Protein AF-Q8A2I2-F1 (afdb_monomer_lite)

Secondary structure (DSSP, 8-state):
--------------------------SS--HHHHHHHHTT-HHHHHHTB-SSPSSPEEEE-TTSS-EEEE---GGGPPPP-TTTT--EEEE-TTS-EEEEEEEEE-SSEEEEEEEETTS-EEEEEEEEE-TTS-EEEEEEEEGGG-TTS-TTTHHHHHHHHHHHHHHHHHH--

Organism: Bacteroides thetaiotaomicron (strain ATCC 29148 / DSM 2079 / JCM 5827 / CCUG 10774 / NCTC 10582 / VPI-5482 / E50) (NCBI:txid226186)

InterPro domains:
  IPR054298 BACOVA_00961-like [PF22057] (29-169)

Foldseek 3Di:
DDDDDDDDDDPPDDPPPPPPVPPPPQPFDDVVVLVQLLQQAPVSVVVQADPQAPAFQWEDEPVRPDIDTDGRGPLQDQRHHPVNQDADWDQDPVGWIKGWDWPDDDSFKIWIWIDTPPDDTQKIWIWGQDPVRYIHTRHMDHVLRDHHDYPVCNVVSSVVSVVNVVVSNVRRD

Sequence (173 aa):
MSLLAGISFISCGNSSRAKVESEAAQTGEDFKSFLDKFTSSAAFQYTRVKFPLKTPVTLLADDGETEKTFPFTKEKWPLLDSETLKEERITQEEGGVYVSKFTLNEPAHKVFEAGYEESEIDLRVEFELLPDGKWYVVDCYTGWYGYDLPIAELKQTIQHVQEENAAFKELHP

Structure (mmCIF, N/CA/C/O backbone):
data_AF-Q8A2I2-F1
#
_entry.id   AF-Q8A2I2-F1
#
loop_
_atom_site.group_PDB
_atom_site.id
_atom_site.type_symbol
_atom_site.label_atom_id
_atom_site.label_alt_id
_atom_site.label_comp_id
_atom_site.label_asym_id
_atom_site.label_entity_id
_atom_site.label_seq_id
_atom_site.pdbx_PDB_ins_code
_atom_site.Cartn_x
_atom_site.Cartn_y
_atom_site.Cartn_z
_atom_site.occupancy
_atom_site.B_iso_or_equiv
_atom_site.auth_seq_id
_atom_site.auth_comp_id
_atom_site.auth_asym_id
_atom_site.auth_atom_id
_atom_site.pdbx_PDB_model_num
ATOM 1 N N . MET A 1 1 ? 82.662 -7.859 -11.060 1.00 42.44 1 MET A N 1
ATOM 2 C CA . MET A 1 1 ? 82.185 -6.464 -11.174 1.00 42.44 1 MET A CA 1
ATOM 3 C C . MET A 1 1 ? 81.021 -6.402 -12.158 1.00 42.44 1 MET A C 1
ATOM 5 O O . MET A 1 1 ? 81.255 -6.456 -13.357 1.00 42.44 1 MET A O 1
ATOM 9 N N . SER A 1 2 ? 79.790 -6.364 -11.648 1.00 44.53 2 SER A N 1
ATOM 10 C CA . SER A 1 2 ? 78.656 -5.561 -12.145 1.00 44.53 2 SER A CA 1
ATOM 11 C C 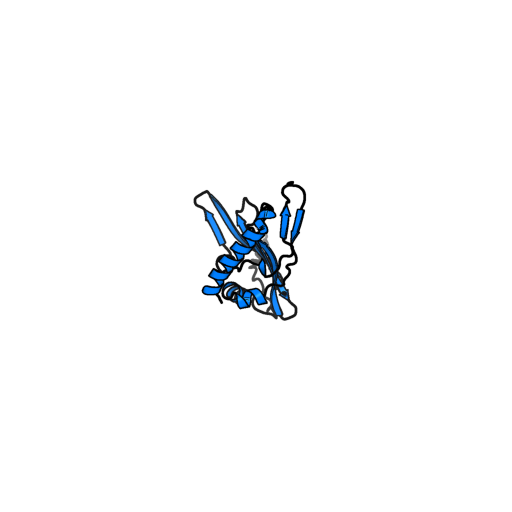. SER A 1 2 ? 77.420 -5.972 -11.348 1.00 44.53 2 SER A C 1
ATOM 13 O O . SER A 1 2 ? 76.892 -7.066 -11.519 1.00 44.53 2 SER A O 1
ATOM 15 N N . LEU A 1 3 ? 77.052 -5.106 -10.402 1.00 41.72 3 LEU A N 1
ATOM 16 C CA . LEU A 1 3 ? 75.743 -5.070 -9.756 1.00 41.72 3 LEU A CA 1
ATOM 17 C C . LEU A 1 3 ? 74.706 -4.527 -10.748 1.00 41.72 3 LEU A C 1
ATOM 19 O O . LEU A 1 3 ? 75.080 -3.730 -11.602 1.00 41.72 3 LEU A O 1
ATOM 23 N N . LEU A 1 4 ? 73.437 -4.905 -10.559 1.00 50.34 4 LEU A N 1
ATOM 24 C CA . LEU A 1 4 ? 72.215 -4.071 -10.605 1.00 50.34 4 LEU A CA 1
ATOM 25 C C . LEU A 1 4 ? 71.028 -5.034 -10.370 1.00 50.34 4 LEU A C 1
ATOM 27 O O . LEU A 1 4 ? 70.807 -5.953 -11.147 1.00 50.34 4 LEU A O 1
ATOM 31 N N . ALA A 1 5 ? 70.498 -5.090 -9.146 1.00 46.28 5 ALA A N 1
ATOM 32 C CA . ALA A 1 5 ? 69.372 -4.287 -8.649 1.00 46.28 5 ALA A CA 1
ATOM 33 C C . ALA A 1 5 ? 68.019 -4.775 -9.208 1.00 46.28 5 ALA A C 1
ATOM 35 O O . ALA A 1 5 ? 67.739 -4.653 -10.396 1.00 46.28 5 ALA A O 1
ATOM 36 N N . GLY A 1 6 ? 67.212 -5.368 -8.322 1.00 46.72 6 GLY A N 1
ATOM 37 C CA . GLY A 1 6 ? 65.873 -5.875 -8.618 1.00 46.72 6 GLY A CA 1
ATOM 38 C C . GLY A 1 6 ? 64.805 -4.788 -8.689 1.00 46.72 6 GLY A C 1
ATOM 39 O O . GLY A 1 6 ? 65.080 -3.640 -8.369 1.00 46.72 6 GLY A O 1
ATOM 40 N N . ILE A 1 7 ? 63.585 -5.200 -9.041 1.00 54.28 7 ILE A N 1
ATOM 41 C CA . ILE A 1 7 ? 62.303 -4.580 -8.683 1.00 54.28 7 ILE A CA 1
ATOM 42 C C . ILE A 1 7 ? 61.248 -5.696 -8.743 1.00 54.28 7 ILE A C 1
ATOM 44 O O . ILE A 1 7 ? 61.095 -6.378 -9.756 1.00 54.28 7 ILE A O 1
ATOM 48 N N . SER A 1 8 ? 60.553 -5.898 -7.625 1.00 47.25 8 SER A N 1
ATOM 49 C CA . SER A 1 8 ? 59.347 -6.715 -7.521 1.00 47.25 8 SER A CA 1
ATOM 50 C C . SER A 1 8 ? 58.213 -6.070 -8.315 1.00 47.25 8 SER A C 1
ATOM 52 O O . SER A 1 8 ? 57.887 -4.910 -8.068 1.00 47.25 8 SER A O 1
ATOM 54 N N . PHE A 1 9 ? 57.554 -6.823 -9.197 1.00 43.81 9 PHE A N 1
ATOM 55 C CA . PHE A 1 9 ? 56.254 -6.415 -9.727 1.00 43.81 9 PHE A CA 1
ATOM 56 C C . PHE A 1 9 ? 55.148 -7.007 -8.860 1.00 43.81 9 PHE A C 1
ATOM 58 O O . PHE A 1 9 ? 54.893 -8.210 -8.837 1.00 43.81 9 PHE A O 1
ATOM 65 N N . ILE A 1 10 ? 54.550 -6.102 -8.094 1.00 50.75 10 ILE A N 1
ATOM 66 C CA . ILE A 1 10 ? 53.335 -6.265 -7.312 1.00 50.75 10 ILE A CA 1
ATOM 67 C C . ILE A 1 10 ? 52.208 -6.673 -8.267 1.00 50.75 10 ILE A C 1
ATOM 69 O O . ILE A 1 10 ? 51.970 -6.019 -9.282 1.00 50.75 10 ILE A O 1
ATOM 73 N N . SER A 1 11 ? 51.524 -7.765 -7.929 1.00 49.12 11 SER A N 1
ATOM 74 C CA . SER A 1 11 ? 50.255 -8.158 -8.536 1.00 49.12 11 SER A CA 1
ATOM 75 C C . SER A 1 11 ? 49.227 -7.053 -8.287 1.00 49.12 11 SER A C 1
ATOM 77 O O . SER A 1 11 ? 48.706 -6.918 -7.180 1.00 49.12 11 SER A O 1
ATOM 79 N N . CYS A 1 12 ? 48.949 -6.239 -9.304 1.00 44.16 12 CYS A N 1
ATOM 80 C CA . CYS A 1 12 ? 47.775 -5.378 -9.305 1.00 44.16 12 CYS A CA 1
ATOM 81 C C . CYS A 1 12 ? 46.553 -6.240 -9.618 1.00 44.16 12 CYS A C 1
ATOM 83 O O . CYS A 1 12 ? 46.157 -6.415 -10.770 1.00 44.16 12 CYS A O 1
ATOM 85 N N . GLY A 1 13 ? 45.954 -6.773 -8.556 1.00 45.97 13 GLY A N 1
ATOM 86 C CA . GLY A 1 13 ? 44.543 -7.103 -8.561 1.00 45.97 13 GLY A CA 1
ATOM 87 C C . GLY A 1 13 ? 43.744 -5.821 -8.759 1.00 45.97 13 GLY A C 1
ATOM 88 O O . GLY A 1 13 ? 43.793 -4.921 -7.929 1.00 45.97 13 GLY A O 1
ATOM 89 N N . ASN A 1 14 ? 42.999 -5.754 -9.854 1.00 39.91 14 ASN A N 1
ATOM 90 C CA . ASN A 1 14 ? 41.868 -4.851 -9.973 1.00 39.91 14 ASN A CA 1
ATOM 91 C C . ASN A 1 14 ? 40.722 -5.645 -10.598 1.00 39.91 14 ASN A C 1
ATOM 93 O O . ASN A 1 14 ? 40.405 -5.514 -11.776 1.00 39.91 14 ASN A O 1
ATOM 97 N N . SER A 1 15 ? 40.127 -6.530 -9.792 1.00 40.94 15 SER A N 1
ATOM 98 C CA . SER A 1 15 ? 38.772 -7.006 -10.056 1.00 40.94 15 SER A CA 1
ATOM 99 C C . SER A 1 15 ? 37.840 -5.819 -9.858 1.00 40.94 15 SER A C 1
ATOM 101 O O . SER A 1 15 ? 37.286 -5.622 -8.778 1.00 40.94 15 SER A O 1
ATOM 103 N N . SER A 1 16 ? 37.649 -5.025 -10.905 1.00 48.06 16 SER A N 1
ATOM 104 C CA . SER A 1 16 ? 36.427 -4.256 -11.066 1.00 48.06 16 SER A CA 1
ATOM 105 C C . SER A 1 16 ? 35.292 -5.263 -11.243 1.00 48.06 16 SER A C 1
ATOM 107 O O . SER A 1 16 ? 34.883 -5.604 -12.351 1.00 48.06 16 SER A O 1
ATOM 109 N N . ARG A 1 17 ? 34.774 -5.766 -10.115 1.00 47.28 17 ARG A N 1
ATOM 110 C CA . ARG A 1 17 ? 33.400 -6.257 -10.036 1.00 47.28 17 ARG A CA 1
ATOM 111 C C . ARG A 1 17 ? 32.507 -5.053 -10.323 1.00 47.28 17 ARG A C 1
ATOM 113 O O . ARG A 1 17 ? 31.980 -4.421 -9.415 1.00 47.28 17 ARG A O 1
ATOM 120 N N . ALA A 1 18 ? 32.335 -4.741 -11.604 1.00 45.91 18 ALA A N 1
ATOM 121 C CA . ALA A 1 18 ? 31.038 -4.291 -12.050 1.00 45.91 18 ALA A CA 1
ATOM 122 C C . ALA A 1 18 ? 30.088 -5.401 -11.593 1.00 45.91 18 ALA A C 1
ATOM 124 O O . ALA A 1 18 ? 30.161 -6.529 -12.087 1.00 45.91 18 ALA A O 1
ATOM 125 N N . LYS A 1 19 ? 29.287 -5.120 -10.561 1.00 43.97 19 LYS A N 1
ATOM 126 C CA . LYS A 1 19 ? 28.049 -5.852 -10.320 1.00 43.97 19 LYS A CA 1
ATOM 127 C C . LYS A 1 19 ? 27.204 -5.609 -11.574 1.00 43.97 19 LYS A C 1
ATOM 129 O O . LYS A 1 19 ? 26.376 -4.713 -11.618 1.00 43.97 19 LYS A O 1
ATOM 134 N N . VAL A 1 20 ? 27.484 -6.367 -12.630 1.00 44.44 20 VAL A N 1
ATOM 135 C CA . VAL A 1 20 ? 26.437 -6.797 -13.537 1.00 44.44 20 VAL A CA 1
ATOM 136 C C . VAL A 1 20 ? 25.620 -7.707 -12.645 1.00 44.44 20 VAL A C 1
ATOM 138 O O . VAL A 1 20 ? 26.004 -8.844 -12.370 1.00 44.44 20 VAL A O 1
ATOM 141 N N . GLU A 1 21 ? 24.599 -7.116 -12.035 1.00 44.62 21 GLU A N 1
ATOM 142 C CA . GLU A 1 21 ? 23.488 -7.861 -11.485 1.00 44.62 21 GLU A CA 1
ATOM 143 C C . GLU A 1 21 ? 23.033 -8.742 -12.641 1.00 44.62 21 GLU A C 1
ATOM 145 O O . GLU A 1 21 ? 22.525 -8.259 -13.651 1.00 44.62 21 GLU A O 1
ATOM 150 N N . SER A 1 22 ? 23.402 -10.021 -12.594 1.00 43.59 22 SER A N 1
ATOM 151 C CA . SER A 1 22 ? 22.884 -10.963 -13.55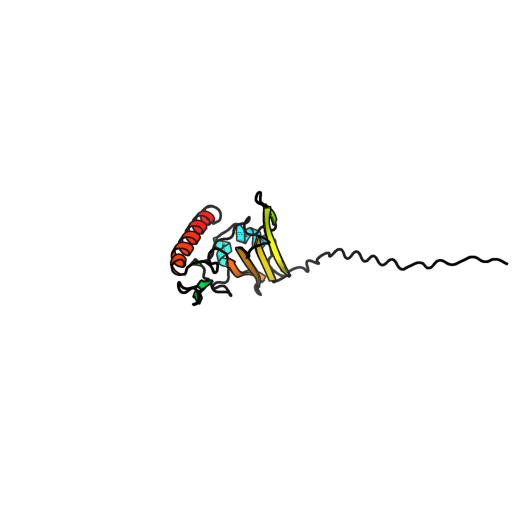9 1.00 43.59 22 SER A CA 1
ATOM 152 C C . SER A 1 22 ? 21.394 -11.008 -13.268 1.00 43.59 22 SER A C 1
ATOM 154 O O . SER A 1 22 ? 20.981 -11.639 -12.293 1.00 43.59 22 SER A O 1
ATOM 156 N N . GLU A 1 23 ? 20.601 -10.320 -14.083 1.00 51.38 23 GLU A N 1
ATOM 157 C CA . GLU A 1 23 ? 19.212 -10.678 -14.315 1.00 51.38 23 GLU A CA 1
ATOM 158 C C . GLU A 1 23 ? 19.241 -12.115 -14.843 1.00 51.38 23 GLU A C 1
ATOM 160 O O . GLU A 1 23 ? 19.265 -12.386 -16.043 1.00 51.38 23 GLU A O 1
ATOM 165 N N . ALA A 1 24 ? 19.367 -13.076 -13.925 1.00 49.50 24 ALA A N 1
ATOM 166 C CA . ALA A 1 24 ? 19.027 -14.449 -14.206 1.00 49.50 24 ALA A CA 1
ATOM 167 C C . ALA A 1 24 ? 17.604 -14.382 -14.749 1.00 49.50 24 ALA A C 1
ATOM 169 O O . ALA A 1 24 ? 16.747 -13.808 -14.080 1.00 49.50 24 ALA A O 1
ATOM 170 N N . ALA A 1 25 ? 17.400 -14.874 -15.973 1.00 53.66 25 ALA A N 1
ATOM 171 C CA . ALA A 1 25 ? 16.117 -14.831 -16.657 1.00 53.66 25 ALA A CA 1
ATOM 172 C C . ALA A 1 25 ? 15.017 -15.265 -15.681 1.00 53.66 25 ALA A C 1
ATOM 174 O O . ALA A 1 25 ? 14.916 -16.446 -15.339 1.00 53.66 25 ALA A O 1
ATOM 175 N N . GLN A 1 26 ? 14.259 -14.294 -15.167 1.00 58.50 26 GLN A N 1
ATOM 176 C CA . GLN A 1 26 ? 13.191 -14.574 -14.227 1.00 58.50 26 GLN A CA 1
ATOM 177 C C . GLN A 1 26 ? 12.135 -15.339 -15.009 1.00 58.50 26 GLN A C 1
ATOM 179 O O . GLN A 1 26 ? 11.565 -14.846 -15.980 1.00 58.50 26 GLN A O 1
ATOM 184 N N . THR A 1 27 ? 11.903 -16.586 -14.619 1.00 73.19 27 THR A N 1
ATOM 185 C CA . THR A 1 27 ? 10.797 -17.388 -15.130 1.00 73.19 27 THR A CA 1
ATOM 186 C C . THR A 1 27 ? 9.525 -16.908 -14.434 1.00 73.19 27 THR A C 1
ATOM 188 O O . THR A 1 27 ? 9.066 -17.524 -13.476 1.00 73.19 27 THR A O 1
ATOM 191 N N . GLY A 1 28 ? 9.009 -15.755 -14.847 1.00 88.62 28 GLY A N 1
ATOM 192 C CA . GLY A 1 28 ? 7.856 -15.104 -14.235 1.00 88.62 28 GLY A CA 1
ATOM 193 C C . GLY A 1 28 ? 7.571 -13.751 -14.876 1.00 88.62 28 GLY A C 1
ATOM 194 O O . GLY A 1 28 ? 8.260 -13.325 -15.800 1.00 88.62 28 GLY A O 1
ATOM 195 N N . GLU A 1 29 ? 6.515 -13.100 -14.412 1.00 97.19 29 GLU A N 1
ATOM 196 C CA . GLU A 1 29 ? 6.162 -11.739 -14.794 1.00 97.19 29 GLU A CA 1
ATOM 197 C C . GLU A 1 29 ? 7.303 -10.763 -14.469 1.00 97.19 29 GLU A C 1
ATOM 199 O O . GLU A 1 29 ? 7.866 -10.789 -13.375 1.00 97.19 29 GLU A O 1
ATOM 204 N N . ASP A 1 30 ? 7.633 -9.889 -15.419 1.00 97.31 30 ASP A N 1
ATOM 205 C CA . ASP A 1 30 ? 8.595 -8.810 -15.199 1.00 97.31 30 ASP A CA 1
ATOM 206 C C . ASP A 1 30 ? 8.063 -7.826 -14.145 1.00 97.31 30 ASP A C 1
ATOM 208 O O . ASP A 1 30 ? 6.936 -7.333 -14.257 1.00 97.31 30 ASP A O 1
ATOM 212 N N . PHE A 1 31 ? 8.877 -7.525 -13.129 1.00 97.88 31 PHE A N 1
ATOM 213 C CA . PHE A 1 31 ? 8.445 -6.700 -12.000 1.00 97.88 31 PHE A CA 1
ATOM 214 C C . PHE A 1 31 ? 8.116 -5.265 -12.416 1.00 97.88 31 PHE A C 1
ATOM 216 O O . PHE A 1 31 ? 7.136 -4.705 -11.931 1.00 97.88 31 PHE A O 1
ATOM 223 N N . LYS A 1 32 ? 8.889 -4.673 -13.334 1.00 97.38 32 LYS A N 1
ATOM 224 C CA . LYS A 1 32 ? 8.637 -3.300 -13.784 1.00 97.38 32 LYS A CA 1
ATOM 225 C C . LYS A 1 32 ? 7.308 -3.204 -14.530 1.00 97.38 32 LYS A C 1
ATOM 227 O O . LYS A 1 32 ? 6.473 -2.375 -14.193 1.00 97.38 32 LYS A O 1
ATOM 232 N N . SER A 1 33 ? 7.077 -4.113 -15.475 1.00 98.00 33 SER A N 1
ATOM 233 C CA . SER A 1 33 ? 5.814 -4.208 -16.213 1.00 98.00 33 SER A CA 1
ATOM 234 C C . SER A 1 33 ? 4.622 -4.474 -15.286 1.00 98.00 33 SER A C 1
ATOM 236 O O . SER A 1 33 ? 3.531 -3.940 -15.501 1.00 98.00 33 SER A O 1
ATOM 238 N N . PHE A 1 34 ? 4.818 -5.295 -14.248 1.00 98.62 34 PHE A N 1
ATOM 239 C CA . PHE A 1 34 ? 3.836 -5.484 -13.185 1.00 98.62 34 PHE A CA 1
ATOM 240 C C . PHE A 1 34 ? 3.542 -4.171 -12.456 1.00 98.62 34 PHE A C 1
ATOM 242 O O . PHE A 1 34 ? 2.371 -3.819 -12.338 1.00 98.62 34 PHE A O 1
ATOM 249 N N . LEU A 1 35 ? 4.575 -3.459 -11.995 1.00 98.62 35 LEU A N 1
ATOM 250 C CA . LEU A 1 35 ? 4.447 -2.244 -11.193 1.00 98.62 35 LEU A CA 1
ATOM 251 C C . LEU A 1 35 ? 3.773 -1.121 -11.987 1.00 98.62 35 LEU A C 1
ATOM 253 O O . LEU A 1 35 ? 2.824 -0.523 -11.489 1.00 98.62 35 LEU A O 1
ATOM 257 N N . ASP A 1 36 ? 4.172 -0.924 -13.246 1.00 98.50 36 ASP A N 1
ATOM 258 C CA . ASP A 1 36 ? 3.564 0.051 -14.160 1.00 98.50 36 ASP A CA 1
ATOM 259 C C . ASP A 1 36 ? 2.058 -0.204 -14.326 1.00 98.50 36 ASP A C 1
ATOM 261 O O . ASP A 1 36 ? 1.244 0.720 -14.362 1.00 98.50 36 ASP A O 1
ATOM 265 N N . LYS A 1 37 ? 1.648 -1.476 -14.411 1.00 98.56 37 LYS A N 1
ATOM 266 C CA . LYS A 1 37 ? 0.231 -1.844 -14.506 1.00 98.56 37 LYS A CA 1
ATOM 267 C C . LYS A 1 37 ? -0.486 -1.767 -13.156 1.00 98.56 37 LYS A C 1
ATOM 269 O O . LYS A 1 37 ? -1.664 -1.417 -13.105 1.00 98.56 37 LYS A O 1
ATOM 274 N N . PHE A 1 38 ? 0.205 -2.117 -12.074 1.00 98.75 38 PHE A N 1
ATOM 275 C CA . PHE A 1 38 ? -0.294 -2.067 -10.700 1.00 98.75 38 PHE A CA 1
ATOM 276 C C . PHE A 1 38 ? -0.702 -0.644 -10.316 1.00 98.75 38 PHE A C 1
ATOM 278 O O . PHE A 1 38 ? -1.772 -0.459 -9.741 1.00 98.75 38 PHE A O 1
ATOM 285 N N . THR A 1 39 ? 0.091 0.351 -10.705 1.00 98.50 39 THR A N 1
ATOM 286 C CA . THR A 1 39 ? -0.127 1.767 -10.378 1.00 98.50 39 THR A CA 1
ATOM 287 C C . THR A 1 39 ? -1.010 2.523 -11.372 1.00 98.50 39 THR A C 1
ATOM 289 O O . THR A 1 39 ? -1.363 3.668 -11.115 1.00 98.50 39 THR A O 1
ATOM 292 N N . SER A 1 40 ? -1.410 1.901 -12.488 1.00 98.12 40 SER A N 1
ATOM 293 C CA . SER A 1 40 ? -2.220 2.546 -13.539 1.00 98.12 40 SER A CA 1
ATOM 294 C C . SER A 1 40 ? -3.626 1.964 -13.727 1.00 98.12 40 SER A C 1
ATOM 296 O O . SER A 1 40 ? -4.395 2.493 -14.530 1.00 98.12 40 SER A O 1
ATOM 298 N N . SER A 1 41 ? -3.989 0.897 -13.006 1.00 98.56 41 SER A N 1
ATOM 299 C CA . SER A 1 41 ? -5.335 0.308 -13.049 1.00 98.56 41 SER A CA 1
ATOM 300 C C . SER A 1 41 ? -5.773 -0.198 -11.680 1.00 98.56 41 SER A C 1
ATOM 302 O O . SER A 1 41 ? -5.234 -1.182 -11.167 1.00 98.56 41 SER A O 1
ATOM 304 N N . ALA A 1 42 ? -6.812 0.417 -11.117 1.00 98.12 42 ALA A N 1
ATOM 305 C CA . ALA A 1 42 ? -7.381 0.032 -9.831 1.00 98.12 42 ALA A CA 1
ATOM 306 C C . ALA A 1 42 ? -7.902 -1.408 -9.846 1.00 98.12 42 ALA A C 1
ATOM 308 O O . ALA A 1 42 ? -7.649 -2.181 -8.916 1.00 98.12 42 ALA A O 1
ATOM 309 N N . ALA A 1 43 ? -8.614 -1.796 -10.910 1.00 98.38 43 ALA A N 1
ATOM 310 C CA . ALA A 1 43 ? -9.100 -3.160 -11.066 1.00 98.38 43 ALA A CA 1
ATOM 311 C C . ALA A 1 43 ? -7.947 -4.169 -11.029 1.00 98.38 43 ALA A C 1
ATOM 313 O O . ALA A 1 43 ? -8.023 -5.157 -10.292 1.00 98.38 43 ALA A O 1
ATOM 314 N N . PHE A 1 44 ? -6.869 -3.912 -11.780 1.00 98.75 44 PHE A N 1
ATOM 315 C CA . PHE A 1 44 ? -5.694 -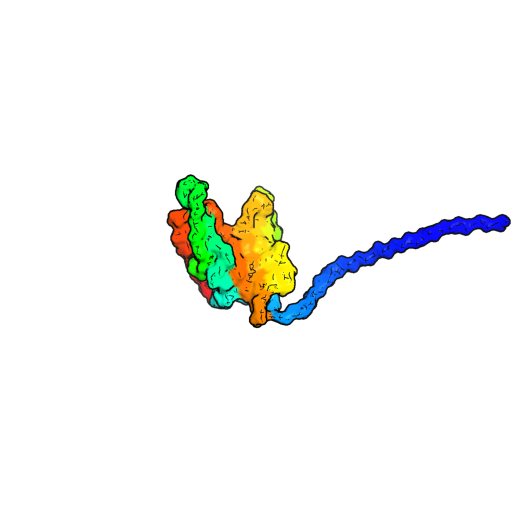4.777 -11.775 1.00 98.75 44 PHE A CA 1
ATOM 316 C C . PHE A 1 44 ? -5.017 -4.795 -10.404 1.00 98.75 44 PHE A C 1
ATOM 318 O O . PHE A 1 44 ? -4.739 -5.887 -9.903 1.00 98.75 44 PHE A O 1
ATOM 325 N N . GLN A 1 45 ? -4.839 -3.632 -9.773 1.00 98.81 45 GLN A N 1
ATOM 326 C CA . GLN A 1 45 ? -4.233 -3.499 -8.452 1.00 98.81 45 GLN A CA 1
ATOM 327 C C . GLN A 1 45 ? -4.917 -4.416 -7.435 1.00 98.81 45 GLN A C 1
ATOM 329 O O . GLN A 1 45 ? -4.276 -5.291 -6.856 1.00 98.81 45 GLN A O 1
ATOM 334 N N . TYR A 1 46 ? -6.248 -4.345 -7.321 1.00 98.56 46 TYR A N 1
ATOM 335 C CA . TYR A 1 46 ? -7.003 -5.212 -6.412 1.00 98.56 46 TYR A CA 1
ATOM 336 C C . TYR A 1 46 ? -6.864 -6.711 -6.717 1.00 98.56 46 TYR A C 1
ATOM 338 O O . TYR A 1 46 ? -6.998 -7.521 -5.802 1.00 98.56 46 TYR A O 1
ATOM 346 N N . THR A 1 47 ? -6.610 -7.114 -7.969 1.00 98.62 47 THR A N 1
ATOM 347 C CA . THR A 1 47 ? -6.370 -8.536 -8.293 1.00 98.62 47 THR A CA 1
ATOM 348 C C . THR A 1 47 ? -5.003 -9.033 -7.832 1.00 98.62 47 THR A C 1
ATOM 350 O O . THR A 1 47 ? -4.786 -10.244 -7.752 1.00 98.62 47 THR A O 1
ATOM 353 N N . ARG A 1 48 ? -4.079 -8.107 -7.557 1.00 98.75 48 ARG A N 1
ATOM 354 C CA . ARG A 1 48 ? -2.685 -8.375 -7.211 1.00 98.75 48 ARG A CA 1
ATOM 355 C C . ARG A 1 48 ? -2.351 -8.082 -5.755 1.00 98.75 48 ARG A C 1
ATOM 357 O O . ARG A 1 48 ? -1.189 -8.157 -5.389 1.00 98.75 48 ARG A O 1
ATOM 364 N N . VAL A 1 49 ? -3.350 -7.843 -4.913 1.00 98.81 49 VAL A N 1
ATOM 365 C CA . VAL A 1 49 ? -3.178 -7.767 -3.459 1.00 98.81 49 VAL A CA 1
ATOM 366 C C . VAL A 1 49 ? -3.780 -9.017 -2.814 1.00 98.81 49 VAL A C 1
ATOM 368 O O . VAL A 1 49 ? -4.923 -9.390 -3.096 1.00 98.81 49 VAL A O 1
ATOM 371 N N . LYS A 1 50 ? -3.014 -9.702 -1.963 1.00 98.50 50 LYS A N 1
ATOM 372 C CA . LYS A 1 50 ? -3.475 -10.890 -1.232 1.00 98.50 50 LYS A CA 1
ATOM 373 C C . LYS A 1 50 ? -4.160 -10.480 0.066 1.00 98.50 50 LYS A C 1
ATOM 375 O O . LYS A 1 50 ? -3.518 -10.390 1.098 1.00 98.50 50 LYS A O 1
ATOM 380 N N . PHE A 1 51 ? -5.471 -10.252 0.015 1.00 98.31 51 PHE A N 1
ATOM 381 C CA . PHE A 1 51 ? -6.250 -9.959 1.221 1.00 98.31 51 PHE A CA 1
ATOM 382 C C . PHE A 1 51 ? -6.666 -11.223 2.002 1.00 98.31 51 PHE A C 1
ATOM 384 O O . PHE A 1 51 ? -7.005 -12.231 1.373 1.00 98.31 51 PHE A O 1
ATOM 391 N N . PRO A 1 52 ? -6.776 -11.139 3.345 1.00 98.31 52 PRO A N 1
ATOM 392 C CA . PRO A 1 52 ? -6.226 -10.061 4.173 1.00 98.31 52 PRO A CA 1
ATOM 393 C C . PRO A 1 52 ? -4.690 -10.072 4.123 1.00 98.31 52 PRO A C 1
ATOM 395 O O . PRO A 1 52 ? -4.103 -11.135 3.925 1.00 98.31 52 PRO A O 1
ATOM 398 N N . LEU A 1 53 ? -4.061 -8.907 4.292 1.00 98.44 53 LEU A N 1
ATOM 399 C CA . LEU A 1 53 ? -2.598 -8.827 4.344 1.00 98.44 53 LEU A CA 1
ATOM 400 C C . LEU A 1 53 ? -2.044 -9.574 5.564 1.00 98.44 53 LEU A C 1
ATOM 402 O O . LEU A 1 53 ? -2.768 -9.805 6.538 1.00 98.44 53 LEU A O 1
ATOM 406 N N . LYS A 1 54 ? -0.760 -9.957 5.493 1.00 97.56 54 LYS A N 1
ATOM 407 C CA . LYS A 1 54 ? -0.070 -10.687 6.571 1.00 97.56 54 LYS A CA 1
ATOM 408 C C . LYS A 1 54 ? -0.142 -9.920 7.896 1.00 97.56 54 LYS A C 1
ATOM 410 O O . LYS A 1 54 ? -0.460 -10.523 8.922 1.00 97.56 54 LYS A O 1
ATOM 415 N N . THR A 1 55 ? 0.117 -8.614 7.867 1.00 97.69 55 THR A N 1
ATOM 416 C CA . THR A 1 55 ? 0.100 -7.750 9.047 1.00 97.69 55 THR A CA 1
ATOM 417 C C . THR A 1 55 ? -1.271 -7.067 9.188 1.00 97.69 55 THR A C 1
ATOM 419 O O . THR A 1 55 ? -1.721 -6.383 8.264 1.00 97.69 55 THR A O 1
ATOM 422 N N . PRO A 1 56 ? -1.993 -7.257 10.313 1.00 97.44 56 PRO A N 1
ATOM 423 C CA . PRO A 1 56 ? -3.230 -6.530 10.579 1.00 97.44 56 PRO A CA 1
ATOM 424 C C . PRO A 1 56 ? -2.945 -5.066 10.940 1.00 97.44 56 PRO A C 1
ATOM 426 O O . PRO A 1 56 ? -1.836 -4.707 11.322 1.00 97.44 56 PRO A O 1
ATOM 429 N N . VAL A 1 57 ? -3.980 -4.231 10.895 1.00 97.12 57 VAL A N 1
ATOM 430 C CA . VAL A 1 57 ? -3.924 -2.876 11.457 1.00 97.12 57 VAL A CA 1
ATOM 431 C C . VAL A 1 57 ? -3.989 -2.977 12.981 1.00 97.12 57 VAL A C 1
ATOM 433 O O . VAL A 1 57 ? -4.945 -3.554 13.500 1.00 97.12 57 VAL A O 1
ATOM 436 N N . THR A 1 58 ? -3.018 -2.403 13.689 1.00 95.38 58 THR A N 1
ATOM 437 C CA . THR A 1 58 ? -2.966 -2.369 15.160 1.00 95.38 58 THR A CA 1
ATOM 438 C C . THR A 1 58 ? -3.074 -0.930 15.640 1.00 95.38 58 THR A C 1
ATOM 440 O O . THR A 1 58 ? -2.243 -0.111 15.268 1.00 95.38 58 THR A O 1
ATOM 443 N N . LEU A 1 59 ? -4.081 -0.635 16.464 1.00 95.25 59 LEU A N 1
ATOM 444 C CA . LEU A 1 59 ? -4.346 0.704 16.999 1.00 95.25 59 LEU A CA 1
ATOM 445 C C . LEU A 1 59 ? -4.444 0.674 18.523 1.00 95.25 59 LEU A C 1
ATOM 447 O O . LEU A 1 59 ? -4.890 -0.328 19.093 1.00 95.25 59 LEU A O 1
ATOM 451 N N . LEU A 1 60 ? -4.119 1.791 19.169 1.00 92.12 60 LEU A N 1
ATOM 452 C CA . LEU A 1 60 ? -4.313 1.971 20.604 1.00 92.12 60 LEU A CA 1
ATOM 453 C C . LEU A 1 60 ? -5.737 2.411 20.949 1.00 92.12 60 LEU A C 1
ATOM 455 O O . LEU A 1 60 ? -6.344 3.256 20.288 1.00 92.12 60 LEU A O 1
ATOM 459 N N . ALA A 1 61 ? -6.275 1.838 22.021 1.00 88.62 61 ALA A N 1
ATOM 460 C CA . ALA A 1 61 ? -7.474 2.348 22.662 1.00 88.62 61 ALA A CA 1
ATOM 461 C C . ALA A 1 61 ? -7.194 3.667 23.396 1.00 88.62 61 ALA A C 1
ATOM 463 O O . ALA A 1 61 ? -6.050 4.037 23.647 1.00 88.62 61 ALA A O 1
ATOM 464 N N . ASP A 1 62 ? -8.269 4.352 23.788 1.00 86.94 62 ASP A N 1
ATOM 465 C CA . ASP A 1 62 ? -8.217 5.664 24.447 1.00 86.94 62 ASP A CA 1
ATOM 466 C C . ASP A 1 62 ? -7.478 5.654 25.803 1.00 86.94 62 ASP A C 1
ATOM 468 O O . ASP A 1 62 ? -7.182 6.712 26.354 1.00 86.94 62 ASP A O 1
ATOM 472 N N . ASP A 1 63 ? -7.195 4.472 26.361 1.00 89.06 63 ASP A N 1
ATOM 473 C CA . ASP A 1 63 ? -6.375 4.308 27.565 1.00 89.06 63 ASP A CA 1
ATOM 474 C C . ASP A 1 63 ? -4.864 4.434 27.296 1.00 89.06 63 ASP A C 1
ATOM 476 O O . ASP A 1 63 ? -4.092 4.523 28.247 1.00 89.06 63 ASP A O 1
ATOM 480 N N . GLY A 1 64 ? -4.446 4.469 26.026 1.00 85.69 64 GLY A N 1
ATOM 481 C CA . GLY A 1 64 ? -3.050 4.584 25.603 1.00 85.69 64 GLY A CA 1
ATOM 482 C C . GLY A 1 64 ? -2.204 3.326 25.828 1.00 85.69 64 GLY A C 1
ATOM 483 O O . GLY A 1 64 ? -1.004 3.359 25.570 1.00 85.69 64 GLY A O 1
ATOM 484 N N . GLU A 1 65 ? -2.803 2.228 26.297 1.00 87.38 65 GLU A N 1
ATOM 485 C CA . GLU A 1 65 ? -2.094 0.990 26.651 1.00 87.38 65 GLU A CA 1
ATOM 486 C C . GLU A 1 65 ? -2.667 -0.238 25.934 1.00 87.38 65 GLU A C 1
ATOM 488 O O . GLU A 1 65 ? -1.930 -1.160 25.584 1.00 87.38 65 GLU A O 1
ATOM 493 N N . THR A 1 66 ? -3.982 -0.281 25.708 1.00 91.88 66 THR A N 1
ATOM 494 C CA . THR A 1 66 ? -4.645 -1.453 25.140 1.00 91.88 66 THR A CA 1
ATOM 495 C C . THR A 1 66 ? -4.607 -1.417 23.616 1.00 91.88 66 THR A C 1
ATOM 497 O O . THR A 1 66 ? -5.301 -0.625 22.980 1.00 91.88 66 THR A O 1
ATOM 500 N N . GLU A 1 67 ? -3.884 -2.355 23.009 1.00 93.88 67 GLU A N 1
ATOM 501 C CA . GLU A 1 67 ? -3.898 -2.560 21.559 1.00 93.88 67 GLU A CA 1
ATOM 502 C C . GLU A 1 67 ? -5.161 -3.301 21.088 1.00 93.88 67 GLU A C 1
ATOM 504 O O . GLU A 1 67 ? -5.621 -4.273 21.699 1.00 93.88 67 GLU A O 1
ATOM 509 N N . LYS A 1 68 ? -5.705 -2.888 19.938 1.00 95.50 68 LYS A N 1
ATOM 510 C CA . LYS A 1 68 ? -6.705 -3.651 19.181 1.00 95.50 68 LYS A CA 1
ATOM 511 C C . LYS A 1 68 ? -6.249 -3.865 17.752 1.00 95.50 68 LYS A C 1
ATOM 513 O O . LYS A 1 68 ? -5.785 -2.944 17.086 1.00 95.50 68 LYS A O 1
ATOM 518 N N . THR A 1 69 ? -6.467 -5.081 17.267 1.00 96.56 69 THR A N 1
ATOM 519 C CA . THR A 1 69 ? -6.116 -5.483 15.909 1.00 96.56 69 THR A CA 1
ATOM 520 C C . THR A 1 69 ? -7.353 -5.589 15.025 1.00 96.56 69 THR A C 1
ATOM 522 O O . THR A 1 69 ? -8.407 -6.089 15.427 1.00 96.56 69 THR A O 1
ATOM 525 N N . PHE A 1 70 ? -7.220 -5.126 13.787 1.00 97.19 70 PHE A N 1
ATOM 526 C CA . PHE A 1 70 ? -8.251 -5.157 12.763 1.00 97.19 70 PHE A CA 1
ATOM 527 C C . PHE A 1 70 ? -7.677 -5.807 11.500 1.00 97.19 70 PHE A C 1
ATOM 529 O O . PHE A 1 70 ? -6.602 -5.412 11.046 1.00 97.19 70 PHE A O 1
ATOM 536 N N . PRO A 1 71 ? -8.373 -6.776 10.879 1.00 98.12 71 PRO A N 1
ATOM 537 C CA . PRO A 1 71 ? -7.907 -7.367 9.631 1.00 98.12 71 PRO A CA 1
ATOM 538 C C . PRO A 1 71 ? -7.706 -6.307 8.547 1.00 98.12 71 PRO A C 1
ATOM 540 O O . PRO A 1 71 ? -8.606 -5.491 8.298 1.00 98.12 71 PRO A O 1
ATOM 543 N N . PHE A 1 72 ? -6.549 -6.350 7.884 1.00 98.38 72 PHE A N 1
ATOM 544 C CA . PHE A 1 72 ? -6.243 -5.441 6.791 1.00 98.38 72 PHE A CA 1
ATOM 545 C C . PHE A 1 72 ? -6.740 -6.020 5.463 1.00 98.38 72 PHE A C 1
ATOM 547 O O . PHE A 1 72 ? -6.114 -6.855 4.810 1.00 98.38 72 PHE A O 1
ATOM 554 N N . THR A 1 73 ? -7.970 -5.648 5.138 1.00 98.44 73 THR A N 1
ATOM 555 C CA . THR A 1 73 ? -8.818 -6.210 4.083 1.00 98.44 73 THR A CA 1
ATOM 556 C C . THR A 1 73 ? -9.041 -5.198 2.962 1.00 98.44 73 THR A C 1
ATOM 558 O O . THR A 1 73 ? -8.689 -4.025 3.077 1.00 98.44 73 THR A O 1
ATOM 561 N N . LYS A 1 74 ? -9.651 -5.649 1.858 1.00 98.25 74 LYS A N 1
ATOM 562 C CA . LYS A 1 74 ? -9.830 -4.853 0.635 1.00 98.25 74 LYS A CA 1
ATOM 563 C C . LYS A 1 74 ? -10.479 -3.487 0.873 1.00 98.25 74 LYS A C 1
ATOM 565 O O . LYS A 1 74 ? -10.113 -2.525 0.210 1.00 98.25 74 LYS A O 1
ATOM 570 N N . GLU A 1 75 ? -11.436 -3.386 1.790 1.00 97.31 75 GLU A N 1
ATOM 571 C CA . GLU A 1 75 ? -12.141 -2.133 2.077 1.00 97.31 75 GLU A CA 1
ATOM 572 C C . GLU A 1 75 ? -11.282 -1.072 2.775 1.00 97.31 75 GLU A C 1
ATOM 574 O O . GLU A 1 75 ? -11.695 0.086 2.806 1.00 97.31 75 GLU A O 1
ATOM 579 N N . LYS A 1 76 ? -10.120 -1.467 3.314 1.00 98.31 76 LYS A N 1
ATOM 580 C CA . LYS A 1 76 ? -9.133 -0.592 3.960 1.00 98.31 76 LYS A CA 1
ATOM 581 C C . LYS A 1 76 ? -7.930 -0.301 3.057 1.00 98.31 76 LYS A C 1
ATOM 583 O O . LYS A 1 76 ? -7.045 0.431 3.452 1.00 98.31 76 LYS A O 1
ATOM 588 N N . TRP A 1 77 ? -7.846 -0.892 1.868 1.00 98.62 77 TRP A N 1
ATOM 589 C CA . TRP A 1 77 ? -6.679 -0.730 0.999 1.00 98.62 77 TRP A CA 1
ATOM 590 C C . TRP A 1 77 ? -6.658 0.652 0.327 1.00 98.62 77 TRP A C 1
ATOM 592 O O . TRP A 1 77 ? -7.575 0.917 -0.461 1.00 98.62 77 TRP A O 1
ATOM 602 N N . PRO A 1 78 ? -5.642 1.503 0.568 1.00 98.50 78 PRO A N 1
ATOM 603 C CA . PRO A 1 78 ? -5.415 2.694 -0.243 1.00 98.50 78 PRO A CA 1
ATOM 604 C C . PRO A 1 78 ? -4.792 2.293 -1.586 1.00 98.50 78 PRO A C 1
ATOM 606 O O . PRO A 1 78 ? -3.793 1.575 -1.625 1.00 98.50 78 PRO A O 1
ATOM 609 N N . LEU A 1 79 ? -5.398 2.716 -2.695 1.00 98.69 79 LEU A N 1
ATOM 610 C CA . LEU A 1 79 ? -4.850 2.503 -4.031 1.00 98.69 79 LEU A CA 1
ATOM 611 C C . LEU A 1 79 ? -3.564 3.316 -4.183 1.00 98.69 79 LEU A C 1
ATOM 613 O O . LEU A 1 79 ? -3.538 4.505 -3.886 1.00 98.69 79 LEU A O 1
ATOM 617 N N . LEU A 1 80 ? -2.507 2.649 -4.638 1.00 98.50 80 LEU A N 1
ATOM 618 C CA . LEU A 1 80 ? -1.180 3.236 -4.793 1.00 98.50 80 LEU A CA 1
ATOM 619 C C . LEU A 1 80 ? -0.972 3.660 -6.248 1.00 98.50 80 LEU A C 1
ATOM 621 O O . LEU A 1 80 ? -1.180 2.852 -7.160 1.00 98.50 80 LEU A O 1
ATOM 625 N N . ASP A 1 81 ? -0.566 4.907 -6.455 1.00 97.88 81 ASP A N 1
ATOM 626 C CA . ASP A 1 81 ? -0.261 5.462 -7.773 1.00 97.88 81 ASP A CA 1
ATOM 627 C C . ASP A 1 81 ? 1.232 5.339 -8.125 1.00 97.88 81 ASP A C 1
ATOM 629 O O . ASP A 1 81 ? 2.031 4.744 -7.393 1.00 97.88 81 ASP A O 1
ATOM 633 N N . SER A 1 82 ? 1.609 5.847 -9.302 1.00 97.38 82 SER A N 1
ATOM 634 C CA . SER A 1 82 ? 2.987 5.757 -9.789 1.00 97.38 82 SER A CA 1
ATOM 635 C C . SER A 1 82 ? 3.950 6.650 -9.018 1.00 97.38 82 SER A C 1
ATOM 637 O O . SER A 1 82 ? 5.116 6.287 -8.904 1.00 97.38 82 SER A O 1
ATOM 639 N N . GLU A 1 83 ? 3.486 7.788 -8.496 1.00 96.75 83 GLU A N 1
ATOM 640 C CA . GLU A 1 83 ? 4.329 8.689 -7.706 1.00 96.75 83 GLU A CA 1
ATOM 641 C C . GLU A 1 83 ? 4.614 8.087 -6.325 1.00 96.75 83 GLU A C 1
ATOM 643 O O . GLU A 1 83 ? 5.752 8.109 -5.870 1.00 96.75 83 GLU A O 1
ATOM 648 N N . THR A 1 84 ? 3.624 7.433 -5.715 1.00 96.69 84 THR A N 1
ATOM 649 C CA . THR A 1 84 ? 3.740 6.753 -4.418 1.00 96.69 84 THR A CA 1
ATOM 650 C C . THR A 1 84 ? 4.817 5.662 -4.426 1.00 96.69 84 THR A C 1
ATOM 652 O O . THR A 1 84 ? 5.517 5.470 -3.436 1.00 96.69 84 THR A O 1
ATOM 655 N N . LEU A 1 85 ? 4.955 4.921 -5.534 1.00 97.88 85 LEU A N 1
ATOM 656 C CA . LEU A 1 85 ? 5.894 3.793 -5.664 1.00 97.88 85 LEU A CA 1
ATOM 657 C C . LEU A 1 85 ? 7.148 4.124 -6.487 1.00 97.88 85 LEU A C 1
ATOM 659 O O . LEU A 1 85 ? 7.833 3.228 -6.989 1.00 97.88 85 LEU A O 1
ATOM 663 N N . LYS A 1 86 ? 7.459 5.410 -6.633 1.00 97.50 86 LYS A N 1
ATOM 664 C CA . LYS A 1 86 ? 8.654 5.893 -7.323 1.00 97.50 86 LYS A CA 1
ATOM 665 C C . LYS A 1 86 ? 9.843 5.919 -6.372 1.00 97.50 86 LYS A C 1
ATOM 667 O O . LYS A 1 86 ? 9.715 6.383 -5.246 1.00 97.50 86 LYS A O 1
ATOM 672 N N . GLU A 1 87 ? 11.010 5.458 -6.821 1.00 98.00 87 GLU A N 1
ATOM 673 C CA . GLU A 1 87 ? 12.247 5.597 -6.045 1.00 98.00 87 GLU A CA 1
ATOM 674 C C . GLU A 1 87 ? 12.828 7.004 -6.202 1.00 98.00 87 GLU A C 1
ATOM 676 O O . GLU A 1 87 ? 13.208 7.412 -7.304 1.00 98.00 87 GLU A O 1
ATOM 681 N N . GLU A 1 88 ? 12.930 7.746 -5.105 1.00 97.50 88 GLU A N 1
ATOM 682 C CA . GLU A 1 88 ? 13.477 9.096 -5.102 1.00 97.50 88 GLU A CA 1
ATOM 683 C C . GLU A 1 88 ? 14.047 9.504 -3.740 1.00 97.50 88 GLU A C 1
ATOM 685 O O . GLU A 1 88 ? 13.859 8.864 -2.705 1.00 97.50 88 GLU A O 1
ATOM 690 N N . ARG A 1 89 ? 14.821 10.589 -3.763 1.00 97.25 89 ARG A N 1
ATOM 691 C CA . ARG A 1 89 ? 15.330 11.269 -2.576 1.00 97.25 89 ARG A CA 1
ATOM 692 C C . ARG A 1 89 ? 15.140 12.759 -2.778 1.00 97.25 89 ARG A C 1
ATOM 694 O O . ARG A 1 89 ? 15.762 13.335 -3.672 1.00 97.25 89 ARG A O 1
ATOM 701 N N . ILE A 1 90 ? 14.312 13.370 -1.945 1.00 95.25 90 ILE A N 1
ATOM 702 C CA . ILE A 1 90 ? 13.934 14.778 -2.050 1.00 95.25 90 ILE A CA 1
ATOM 703 C C . ILE A 1 90 ? 14.344 15.493 -0.766 1.00 95.25 90 ILE A C 1
ATOM 705 O O . ILE A 1 90 ? 14.032 15.042 0.332 1.00 95.25 90 ILE A O 1
ATOM 709 N N . THR A 1 91 ? 15.041 16.620 -0.899 1.00 95.25 91 THR A N 1
ATOM 710 C CA . THR A 1 91 ? 15.287 17.546 0.213 1.00 95.25 91 THR A CA 1
ATOM 711 C C . THR A 1 91 ? 14.218 18.631 0.182 1.00 95.25 91 THR A C 1
ATOM 713 O O . THR A 1 91 ? 14.149 19.391 -0.783 1.00 95.25 91 THR A O 1
ATOM 716 N N . GLN A 1 92 ? 13.394 18.692 1.225 1.00 90.38 92 GLN A N 1
ATOM 717 C CA . GLN A 1 92 ? 12.358 19.708 1.392 1.00 90.38 92 GLN A CA 1
ATOM 718 C C . GLN A 1 92 ? 12.976 21.068 1.728 1.00 90.38 92 GLN A C 1
ATOM 720 O O . GLN A 1 92 ? 14.071 21.150 2.288 1.00 90.38 92 GLN A O 1
ATOM 725 N N . GLU A 1 93 ? 12.244 22.148 1.448 1.00 87.38 93 GLU A N 1
ATOM 726 C CA . GLU A 1 93 ? 12.675 23.522 1.754 1.00 87.38 93 GLU A CA 1
ATOM 727 C C . GLU A 1 93 ? 12.960 23.735 3.253 1.00 87.38 93 GLU A C 1
ATOM 729 O O . GLU A 1 93 ? 13.864 24.484 3.618 1.00 87.38 93 GLU A O 1
ATOM 734 N N . GLU A 1 94 ? 12.238 23.020 4.118 1.00 87.19 94 GLU A N 1
ATOM 735 C CA . GLU A 1 94 ? 12.384 23.042 5.580 1.00 87.19 94 GLU A CA 1
ATOM 736 C C . GLU A 1 94 ? 13.538 22.153 6.094 1.00 87.19 94 GLU A C 1
ATOM 738 O O . GLU A 1 94 ? 13.773 22.067 7.296 1.00 87.19 94 GLU A O 1
ATOM 743 N N . GLY A 1 95 ? 14.283 21.501 5.192 1.00 86.88 95 GLY A N 1
ATOM 744 C CA . GLY A 1 95 ? 15.476 20.704 5.495 1.00 86.88 95 GLY A CA 1
ATOM 745 C C . GLY A 1 95 ? 15.240 19.202 5.688 1.00 86.88 95 GLY A C 1
ATOM 746 O O . GLY A 1 95 ? 16.206 18.442 5.668 1.00 86.88 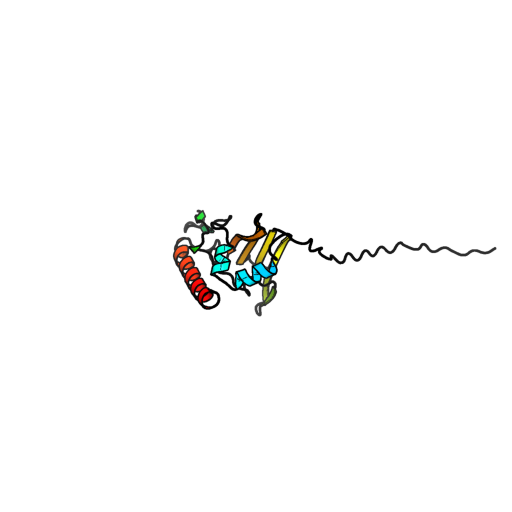95 GLY A O 1
ATOM 747 N N . GLY A 1 96 ? 13.987 18.754 5.817 1.00 92.75 96 GLY A N 1
ATOM 748 C CA . GLY A 1 96 ? 13.650 17.330 5.899 1.00 92.75 96 GLY A CA 1
ATOM 749 C C . GLY A 1 96 ? 13.980 16.576 4.606 1.00 92.75 96 GLY A C 1
ATOM 750 O O . GLY A 1 96 ? 13.800 17.103 3.509 1.00 92.75 96 GLY A O 1
ATOM 751 N N . VAL A 1 97 ? 14.457 15.334 4.719 1.00 97.00 97 VAL A N 1
ATOM 752 C CA . VAL A 1 97 ? 14.778 14.486 3.559 1.00 97.00 97 VAL A CA 1
ATOM 753 C C . VAL A 1 97 ? 13.762 13.358 3.450 1.00 97.00 97 VAL A C 1
ATOM 755 O O . VAL A 1 97 ? 13.718 12.487 4.315 1.00 97.00 97 VAL A O 1
ATOM 758 N N . TYR A 1 98 ? 12.969 13.374 2.381 1.00 95.94 98 TYR A N 1
ATOM 759 C CA . TYR A 1 98 ? 12.068 12.284 2.017 1.00 95.94 98 TYR A CA 1
ATOM 760 C C . TYR A 1 98 ? 12.813 11.268 1.152 1.00 95.94 98 TYR A C 1
ATOM 762 O O . TYR A 1 98 ? 13.507 11.650 0.205 1.00 95.94 98 TYR A O 1
ATOM 770 N N . VAL A 1 99 ? 12.697 9.983 1.478 1.00 97.94 99 VAL A N 1
ATOM 771 C CA . VAL A 1 99 ? 13.332 8.890 0.738 1.00 97.94 99 VAL A CA 1
ATOM 772 C C . VAL A 1 99 ? 12.313 7.799 0.485 1.00 97.94 99 VAL A C 1
ATOM 774 O O . VAL A 1 99 ? 11.695 7.300 1.417 1.00 97.94 99 VAL A O 1
ATOM 777 N N . SER A 1 100 ? 12.227 7.369 -0.765 1.00 98.00 100 SER A N 1
ATOM 778 C CA . SER A 1 100 ? 11.464 6.207 -1.195 1.00 98.00 100 SER A CA 1
ATOM 779 C C . SER A 1 100 ? 12.372 5.285 -2.011 1.00 98.00 100 SER A C 1
ATOM 781 O O . SER A 1 100 ? 13.108 5.733 -2.894 1.00 98.00 100 SER A O 1
ATOM 783 N N . LYS A 1 101 ? 12.421 3.994 -1.670 1.00 98.25 101 LYS A N 1
ATOM 784 C CA . LYS A 1 101 ? 13.343 3.031 -2.302 1.00 98.25 101 LYS A CA 1
ATOM 785 C C . LYS A 1 101 ? 12.935 1.582 -2.070 1.00 98.25 101 LYS A C 1
ATOM 787 O O . LYS A 1 101 ? 12.290 1.260 -1.072 1.00 98.25 101 LYS A O 1
ATOM 792 N N . PHE A 1 102 ? 13.434 0.679 -2.910 1.00 98.44 102 PHE A N 1
ATOM 793 C CA . PHE A 1 102 ? 13.449 -0.743 -2.572 1.00 98.44 102 PHE A CA 1
ATOM 794 C C . PHE A 1 102 ? 14.545 -1.040 -1.537 1.00 98.44 102 PHE A C 1
ATOM 796 O O . PHE A 1 102 ? 15.740 -0.984 -1.833 1.00 98.44 102 PHE A O 1
ATOM 803 N N . THR A 1 103 ? 14.149 -1.375 -0.308 1.00 98.12 103 THR A N 1
ATOM 804 C CA . THR A 1 103 ? 15.065 -1.820 0.759 1.00 98.12 103 THR A CA 1
ATOM 805 C C . THR A 1 103 ? 15.447 -3.289 0.611 1.00 98.12 103 THR A C 1
ATOM 807 O O . THR A 1 103 ? 16.547 -3.685 1.002 1.00 98.12 103 THR A O 1
ATOM 810 N N . LEU A 1 104 ? 14.583 -4.076 -0.036 1.00 98.50 104 LEU A N 1
ATOM 811 C CA . LEU A 1 104 ? 14.868 -5.426 -0.510 1.00 98.50 104 LEU A CA 1
ATOM 812 C C . LEU A 1 104 ? 14.547 -5.520 -2.003 1.00 98.50 104 LEU A C 1
ATOM 814 O O . LEU A 1 104 ? 13.454 -5.147 -2.426 1.00 98.50 104 LEU A O 1
ATOM 818 N N . ASN A 1 105 ? 15.480 -6.051 -2.796 1.00 97.44 105 ASN A N 1
ATOM 819 C CA . ASN A 1 105 ? 15.331 -6.168 -4.248 1.00 97.44 105 ASN A CA 1
ATOM 820 C C . ASN A 1 105 ? 15.789 -7.545 -4.766 1.00 97.44 105 ASN A C 1
ATOM 822 O O . ASN A 1 105 ? 16.680 -7.649 -5.605 1.00 97.44 105 ASN A O 1
ATOM 826 N N . GLU A 1 106 ? 15.203 -8.627 -4.255 1.00 97.06 106 GLU A N 1
ATOM 827 C CA . GLU A 1 106 ? 15.526 -9.992 -4.686 1.00 97.06 106 GLU A CA 1
ATOM 828 C C . GLU A 1 106 ? 14.694 -10.415 -5.916 1.00 97.06 106 GLU A C 1
ATOM 830 O O . GLU A 1 106 ? 13.696 -9.763 -6.257 1.00 97.06 106 GLU A O 1
ATOM 835 N N . PRO A 1 107 ? 15.069 -11.503 -6.623 1.00 95.62 107 PRO A N 1
ATOM 836 C CA . PRO A 1 107 ? 14.365 -11.922 -7.835 1.00 95.62 107 PRO A CA 1
ATOM 837 C C . PRO A 1 107 ? 12.886 -12.289 -7.650 1.00 95.62 107 PRO A C 1
ATOM 839 O O . PRO A 1 107 ? 12.116 -12.139 -8.589 1.00 95.62 107 PRO A O 1
ATOM 842 N N . ALA A 1 108 ? 12.489 -12.759 -6.465 1.00 97.00 108 ALA A N 1
ATOM 843 C CA . ALA A 1 108 ? 11.116 -13.188 -6.171 1.00 97.00 108 ALA A CA 1
ATOM 844 C C . ALA A 1 108 ? 10.506 -12.500 -4.937 1.00 97.00 108 ALA A C 1
ATOM 846 O O . ALA A 1 108 ? 9.391 -12.833 -4.548 1.00 97.00 108 ALA A O 1
ATOM 847 N N . HIS A 1 109 ? 11.227 -11.561 -4.318 1.00 98.44 109 HIS A N 1
ATOM 848 C CA . HIS A 1 109 ? 10.797 -10.865 -3.110 1.00 98.44 109 HIS A CA 1
ATOM 849 C C . HIS A 1 109 ? 11.375 -9.449 -3.096 1.00 98.44 109 HIS A C 1
ATOM 851 O O . HIS A 1 109 ? 12.587 -9.258 -3.205 1.00 98.44 109 HIS A O 1
ATOM 857 N N . LYS A 1 110 ? 10.509 -8.443 -3.003 1.00 98.75 110 LYS A N 1
ATOM 858 C CA . LYS A 1 110 ? 10.904 -7.034 -2.973 1.00 98.75 110 LYS A CA 1
ATOM 859 C C . LYS A 1 110 ? 10.148 -6.303 -1.878 1.00 98.75 110 LYS A C 1
ATOM 861 O O . LYS A 1 110 ? 8.979 -6.588 -1.643 1.00 98.75 110 LYS A O 1
ATOM 866 N N . VAL A 1 111 ? 10.806 -5.348 -1.237 1.00 98.88 111 VAL A N 1
ATOM 867 C CA . VAL A 1 111 ? 10.210 -4.495 -0.204 1.00 98.88 111 VAL A CA 1
ATOM 868 C C . VAL A 1 111 ? 10.503 -3.058 -0.578 1.00 98.88 111 VAL A C 1
ATOM 870 O O . VAL A 1 111 ? 11.668 -2.692 -0.720 1.00 98.88 111 VAL A O 1
ATOM 873 N N . PHE A 1 112 ? 9.447 -2.279 -0.770 1.00 98.81 112 PHE A N 1
ATOM 874 C CA . PHE A 1 112 ? 9.512 -0.839 -0.973 1.00 98.81 112 PHE A CA 1
ATOM 875 C C . PHE A 1 112 ? 9.203 -0.141 0.345 1.00 98.81 112 PHE A C 1
ATOM 877 O O . PHE A 1 112 ? 8.235 -0.512 1.007 1.00 98.81 112 PHE A O 1
ATOM 884 N N . GLU A 1 113 ? 9.998 0.857 0.711 1.00 98.69 113 GLU A N 1
ATOM 885 C CA . GLU A 1 113 ? 9.744 1.718 1.866 1.00 98.69 113 GLU A CA 1
ATOM 886 C C . GLU A 1 113 ? 9.841 3.178 1.446 1.00 98.69 113 GLU A C 1
ATOM 888 O O . GLU A 1 113 ? 10.710 3.537 0.644 1.00 98.69 113 GLU A O 1
ATOM 893 N N . ALA A 1 114 ? 8.965 4.003 2.009 1.00 98.25 114 ALA A N 1
ATOM 894 C CA . ALA A 1 114 ? 8.998 5.445 1.865 1.00 98.25 114 ALA A CA 1
ATOM 895 C C . ALA A 1 114 ? 8.819 6.137 3.224 1.00 98.25 114 ALA A C 1
ATOM 897 O O . ALA A 1 114 ? 8.326 5.539 4.184 1.00 98.25 114 ALA A O 1
ATOM 898 N N . GLY A 1 115 ? 9.310 7.370 3.329 1.00 97.12 115 GLY A N 1
ATOM 899 C CA . GLY A 1 115 ? 9.195 8.192 4.529 1.00 97.12 115 GLY A CA 1
ATOM 900 C C . GLY A 1 115 ? 10.328 9.206 4.671 1.00 97.12 115 GLY A C 1
ATOM 901 O O . GLY A 1 115 ? 11.256 9.268 3.859 1.00 97.12 115 GLY A O 1
ATOM 902 N N . TYR A 1 116 ? 10.26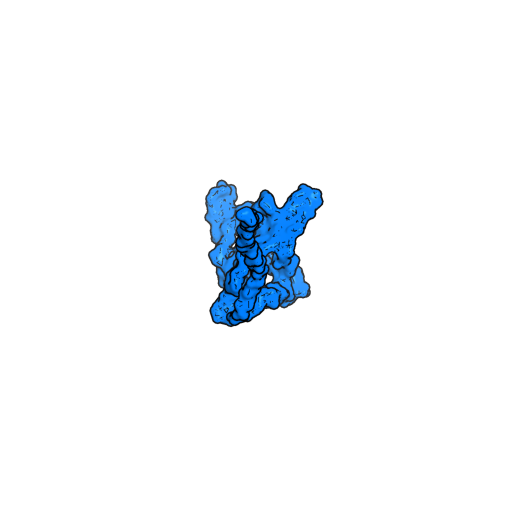7 10.012 5.728 1.00 95.12 116 TYR A N 1
ATOM 903 C CA . TYR A 1 116 ? 11.348 10.937 6.075 1.00 95.12 116 TYR A CA 1
ATOM 904 C C . TYR A 1 116 ? 12.488 10.204 6.797 1.00 95.12 116 TYR A C 1
ATOM 906 O O . TYR A 1 116 ? 12.235 9.411 7.696 1.00 95.12 116 TYR A O 1
ATOM 914 N N . GLU A 1 117 ? 13.752 10.498 6.455 1.00 92.31 117 GLU A N 1
ATOM 915 C CA . GLU A 1 117 ? 14.933 9.831 7.054 1.00 92.31 117 GLU A CA 1
ATOM 916 C C . GLU A 1 117 ? 15.004 9.958 8.587 1.00 92.31 117 GLU A C 1
ATOM 918 O O . GLU A 1 117 ? 15.575 9.093 9.249 1.00 92.31 117 GLU A O 1
ATOM 923 N N . GLU A 1 118 ? 14.436 11.026 9.148 1.00 90.38 118 GLU A N 1
ATOM 924 C CA . GLU A 1 118 ? 14.431 11.318 10.588 1.00 90.38 118 GLU A CA 1
ATOM 925 C C . GLU A 1 118 ? 13.086 10.989 11.262 1.00 90.38 118 GLU A C 1
ATOM 927 O O . GLU A 1 118 ? 12.788 11.483 12.349 1.00 90.38 118 GLU A O 1
ATOM 932 N N . SER A 1 119 ? 12.230 10.197 10.619 1.00 90.69 119 SER A N 1
ATOM 933 C CA . SER A 1 119 ? 10.905 9.832 11.130 1.00 90.69 119 SER A CA 1
ATOM 934 C C . SER A 1 119 ? 10.617 8.349 10.918 1.00 90.69 119 SER A C 1
ATOM 936 O O . SER A 1 119 ? 11.407 7.618 10.319 1.00 90.69 119 SER A O 1
ATOM 938 N N . GLU A 1 120 ? 9.479 7.890 11.435 1.00 90.75 120 GLU A N 1
ATOM 939 C CA . GLU A 1 120 ? 8.935 6.597 11.034 1.00 90.75 120 GLU A CA 1
ATOM 940 C C . GLU A 1 120 ? 8.565 6.624 9.545 1.00 90.75 120 GLU A C 1
ATOM 942 O O . GLU A 1 120 ? 8.233 7.673 8.983 1.00 90.75 120 GLU A O 1
ATOM 947 N N . ILE A 1 121 ? 8.660 5.462 8.901 1.00 94.06 121 ILE A N 1
ATOM 948 C CA . ILE A 1 121 ? 8.239 5.302 7.509 1.00 94.06 121 ILE A CA 1
ATOM 949 C C . ILE A 1 121 ? 6.742 5.591 7.382 1.00 94.06 121 ILE A C 1
ATOM 951 O O . ILE A 1 121 ? 5.979 5.311 8.301 1.00 94.06 121 ILE A O 1
ATOM 955 N N . ASP A 1 122 ? 6.313 6.122 6.241 1.00 94.50 122 ASP A N 1
ATOM 956 C CA . ASP A 1 122 ? 4.895 6.355 5.939 1.00 94.50 122 ASP A CA 1
ATOM 957 C C . ASP A 1 122 ? 4.273 5.183 5.164 1.00 94.50 122 ASP A C 1
ATOM 959 O O . ASP A 1 122 ? 3.054 4.991 5.169 1.00 94.50 122 ASP A O 1
ATOM 963 N N . LEU A 1 123 ? 5.112 4.369 4.524 1.00 98.31 123 LEU A N 1
ATOM 964 C CA . LEU A 1 123 ? 4.703 3.277 3.661 1.00 98.31 123 LEU A CA 1
ATOM 965 C C . LEU A 1 123 ? 5.760 2.171 3.667 1.00 98.31 123 LEU A C 1
ATOM 967 O O . LEU A 1 123 ? 6.952 2.417 3.492 1.00 98.31 123 LEU A O 1
ATOM 971 N N . ARG A 1 124 ? 5.303 0.924 3.782 1.00 98.62 124 ARG A N 1
ATOM 972 C CA . ARG A 1 124 ? 6.077 -0.275 3.438 1.00 98.62 124 ARG A CA 1
ATOM 973 C C . ARG A 1 124 ? 5.197 -1.185 2.607 1.00 98.62 124 ARG A C 1
ATOM 975 O O . ARG A 1 124 ? 4.118 -1.535 3.065 1.00 98.62 124 ARG A O 1
ATOM 982 N N . VAL A 1 125 ? 5.654 -1.616 1.436 1.00 98.88 125 VAL A N 1
ATOM 983 C CA . VAL A 1 125 ? 4.920 -2.554 0.574 1.00 98.88 125 VAL A CA 1
ATOM 984 C C . VAL A 1 125 ? 5.797 -3.759 0.268 1.00 98.88 125 VAL A C 1
ATOM 986 O O . VAL A 1 125 ? 6.913 -3.616 -0.230 1.00 98.88 125 VAL A O 1
ATOM 989 N N . GLU A 1 126 ? 5.290 -4.953 0.566 1.00 98.88 126 GLU A N 1
ATOM 990 C CA . GLU A 1 126 ? 5.985 -6.219 0.332 1.00 98.88 126 GLU A CA 1
ATOM 991 C C . GLU A 1 126 ? 5.400 -6.931 -0.888 1.00 98.88 126 GLU A C 1
ATOM 993 O O . GLU A 1 126 ? 4.208 -7.255 -0.929 1.00 98.88 126 GLU A O 1
ATOM 998 N N . PHE A 1 127 ? 6.257 -7.190 -1.873 1.00 98.81 127 PHE A N 1
ATOM 999 C CA . PHE A 1 127 ? 5.928 -7.855 -3.125 1.00 98.81 127 PHE A CA 1
ATOM 1000 C C . PHE A 1 127 ? 6.579 -9.234 -3.192 1.00 98.81 127 PHE A C 1
ATOM 1002 O O . PHE A 1 127 ? 7.790 -9.362 -3.014 1.00 98.81 127 PHE A O 1
ATOM 1009 N N . GLU A 1 128 ? 5.808 -10.255 -3.554 1.00 98.62 128 GLU A N 1
ATOM 1010 C CA . GLU A 1 128 ? 6.312 -11.606 -3.811 1.00 98.62 128 GLU A CA 1
ATOM 1011 C C . GLU A 1 128 ? 5.896 -12.095 -5.202 1.00 98.62 128 GLU A C 1
ATOM 1013 O O . GLU A 1 128 ? 4.751 -11.911 -5.631 1.00 98.62 128 GLU A O 1
ATOM 1018 N N . LEU A 1 129 ? 6.824 -12.753 -5.899 1.00 98.31 129 LEU A N 1
ATOM 1019 C CA . LEU A 1 129 ? 6.536 -13.527 -7.102 1.00 98.31 129 LEU A CA 1
ATOM 1020 C C . LEU A 1 129 ? 6.069 -14.917 -6.666 1.00 98.31 129 LEU A C 1
ATOM 1022 O O . LEU A 1 129 ? 6.848 -15.712 -6.138 1.00 98.31 129 LEU A O 1
ATOM 1026 N N . LEU A 1 130 ? 4.792 -15.217 -6.880 1.00 96.69 130 LEU A N 1
ATOM 1027 C CA . LEU A 1 130 ? 4.196 -16.472 -6.429 1.00 96.69 130 LEU A CA 1
ATOM 1028 C C . LEU A 1 130 ? 4.413 -17.619 -7.435 1.00 96.69 130 LEU A C 1
ATOM 1030 O O . LEU A 1 130 ? 4.795 -17.377 -8.582 1.00 96.69 130 LEU A O 1
ATOM 1034 N N . PRO A 1 131 ? 4.146 -18.890 -7.052 1.00 95.88 131 PRO A N 1
ATOM 1035 C CA . PRO A 1 131 ? 4.378 -20.052 -7.919 1.00 95.88 131 PRO A CA 1
ATOM 1036 C C . PRO A 1 131 ? 3.611 -20.061 -9.251 1.00 95.88 131 PRO A C 1
ATOM 1038 O O . PRO A 1 131 ? 3.941 -20.848 -10.134 1.00 95.88 131 PRO A O 1
ATOM 1041 N N . ASP A 1 132 ? 2.589 -19.215 -9.412 1.00 96.19 132 ASP A N 1
ATOM 1042 C CA . ASP A 1 132 ? 1.878 -19.019 -10.681 1.00 96.19 132 ASP A CA 1
ATOM 1043 C C . ASP A 1 132 ? 2.611 -18.074 -11.652 1.00 96.19 132 ASP A C 1
ATOM 1045 O O . ASP A 1 132 ? 2.104 -17.782 -12.737 1.00 96.19 132 ASP A O 1
ATOM 1049 N N . GLY A 1 133 ? 3.802 -17.608 -11.266 1.00 97.06 133 GLY A N 1
ATOM 1050 C CA . GLY A 1 133 ? 4.651 -16.726 -12.052 1.00 97.06 133 GLY A CA 1
ATOM 1051 C C . GLY A 1 133 ? 4.179 -15.275 -12.068 1.00 97.06 133 GLY A C 1
ATOM 1052 O O . GLY A 1 133 ? 4.568 -14.549 -12.978 1.00 97.06 133 GLY A O 1
ATOM 1053 N N . LYS A 1 134 ? 3.338 -14.846 -11.117 1.00 98.50 134 LYS A N 1
ATOM 1054 C CA . LYS A 1 134 ?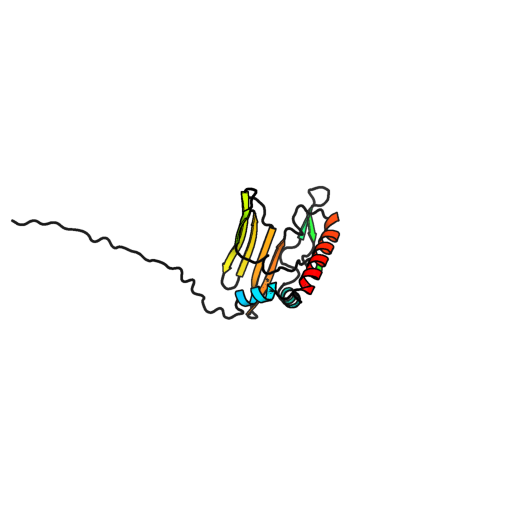 2.811 -13.474 -11.034 1.00 98.50 134 LYS A CA 1
ATOM 1055 C C . LYS A 1 134 ? 3.218 -12.784 -9.740 1.00 98.50 134 LYS A C 1
ATOM 1057 O O . LYS A 1 134 ? 3.297 -13.416 -8.687 1.00 98.50 134 LYS A O 1
ATOM 1062 N N . TRP A 1 135 ? 3.428 -11.474 -9.823 1.00 98.75 135 TRP A N 1
ATOM 1063 C CA . TRP A 1 135 ? 3.706 -10.639 -8.659 1.00 98.75 135 TRP A CA 1
ATOM 1064 C C . TRP A 1 135 ? 2.430 -10.281 -7.902 1.00 98.75 135 TRP A C 1
ATOM 1066 O O . TRP A 1 135 ? 1.373 -10.018 -8.497 1.00 98.75 135 TRP A O 1
ATOM 1076 N N . TYR A 1 136 ? 2.551 -10.251 -6.580 1.00 98.88 136 TYR A N 1
ATOM 1077 C CA . TYR A 1 136 ? 1.498 -9.853 -5.661 1.00 98.88 136 TYR A CA 1
ATOM 1078 C C . TYR A 1 136 ? 2.053 -9.002 -4.527 1.00 98.88 136 TYR A C 1
ATOM 1080 O O . TYR A 1 136 ? 3.132 -9.288 -4.019 1.00 98.88 136 TYR A O 1
ATOM 1088 N N . VAL A 1 137 ? 1.269 -8.027 -4.072 1.00 98.88 137 VAL A N 1
ATOM 1089 C CA . VAL A 1 137 ? 1.428 -7.447 -2.738 1.00 98.88 137 VAL A CA 1
ATOM 1090 C C . VAL A 1 137 ? 0.902 -8.451 -1.722 1.00 98.88 137 VAL A C 1
ATOM 1092 O O . VAL A 1 137 ? -0.250 -8.894 -1.811 1.00 98.88 137 VAL A O 1
ATOM 1095 N N . VAL A 1 138 ? 1.750 -8.815 -0.768 1.00 98.69 138 VAL A N 1
ATOM 1096 C CA . VAL A 1 138 ? 1.434 -9.784 0.289 1.00 98.69 138 VAL A CA 1
ATOM 1097 C C . VAL A 1 138 ? 1.373 -9.145 1.671 1.00 98.69 138 VAL A C 1
ATOM 1099 O O . VAL A 1 138 ? 0.724 -9.691 2.564 1.00 98.69 138 VAL A O 1
ATOM 1102 N N . ASP A 1 139 ? 2.002 -7.984 1.841 1.00 98.69 139 ASP A N 1
ATOM 1103 C CA . ASP A 1 139 ? 1.931 -7.208 3.070 1.00 98.69 139 ASP A CA 1
ATOM 1104 C C . ASP A 1 139 ? 2.069 -5.710 2.801 1.00 98.69 139 ASP A C 1
ATOM 1106 O O . ASP A 1 139 ? 2.629 -5.301 1.779 1.00 98.69 139 ASP A O 1
ATOM 1110 N N . CYS A 1 140 ? 1.536 -4.894 3.709 1.00 98.56 140 CYS A N 1
ATOM 1111 C CA . CYS A 1 140 ? 1.659 -3.444 3.637 1.00 98.56 140 CYS A CA 1
ATOM 1112 C C . CYS A 1 140 ? 1.495 -2.800 5.015 1.00 98.56 140 CYS A C 1
ATOM 1114 O O . CYS A 1 140 ? 0.574 -3.136 5.758 1.00 98.56 140 CYS A O 1
ATOM 1116 N N . TYR A 1 141 ? 2.362 -1.836 5.307 1.00 97.94 141 TYR A N 1
ATOM 1117 C CA . TYR A 1 141 ? 2.154 -0.821 6.332 1.00 97.94 141 TYR A CA 1
ATOM 1118 C C . TYR A 1 141 ? 1.886 0.514 5.638 1.00 97.94 141 TYR A C 1
ATOM 1120 O O . TYR A 1 141 ? 2.542 0.839 4.649 1.00 97.94 141 TYR A O 1
ATOM 1128 N N . THR A 1 142 ? 0.952 1.296 6.171 1.00 97.62 142 THR A N 1
ATOM 1129 C CA . THR A 1 142 ? 0.645 2.634 5.671 1.00 97.62 142 THR A CA 1
ATOM 1130 C C . THR A 1 142 ? 0.283 3.569 6.819 1.00 97.62 142 THR A C 1
ATOM 1132 O O . THR A 1 142 ? -0.488 3.200 7.708 1.00 97.62 142 THR A O 1
ATOM 1135 N N . GLY A 1 143 ? 0.786 4.802 6.758 1.00 96.50 143 GLY A N 1
ATOM 1136 C CA . GLY A 1 143 ? 0.518 5.862 7.727 1.00 96.50 143 GLY A CA 1
ATOM 1137 C C . GLY A 1 143 ? -0.962 6.234 7.848 1.00 96.50 143 GLY A C 1
ATOM 1138 O O . GLY A 1 143 ? -1.361 6.765 8.880 1.00 96.50 143 GLY A O 1
ATOM 1139 N N . TRP A 1 144 ? -1.808 5.872 6.869 1.00 97.06 144 TRP A N 1
ATOM 1140 C CA . TRP A 1 144 ? -3.269 5.976 6.993 1.00 97.06 144 TRP A CA 1
ATOM 1141 C C . TRP A 1 144 ? -3.792 5.299 8.261 1.00 97.06 144 TRP A C 1
ATOM 1143 O O . TRP A 1 144 ? -4.708 5.812 8.893 1.00 97.06 144 TRP A O 1
ATOM 1153 N N . TYR A 1 145 ? -3.209 4.160 8.637 1.00 96.94 145 TYR A N 1
ATOM 1154 C CA . TYR A 1 145 ? -3.576 3.404 9.833 1.00 96.94 145 TYR A CA 1
ATOM 1155 C C . TYR A 1 145 ? -2.392 3.270 10.790 1.00 96.94 145 TYR A C 1
ATOM 1157 O O . TYR A 1 145 ? -2.191 2.209 11.384 1.00 96.94 145 TYR A O 1
ATOM 1165 N N . GLY A 1 146 ? -1.592 4.336 10.889 1.00 92.81 146 GLY A N 1
ATOM 1166 C CA . GLY A 1 146 ? -0.467 4.411 11.812 1.00 92.81 146 GLY A CA 1
ATOM 1167 C C . GLY A 1 146 ? -0.896 4.221 13.269 1.00 92.81 146 GLY A C 1
ATOM 1168 O O . GLY A 1 146 ? -2.068 4.366 13.618 1.00 92.81 146 GLY A O 1
ATOM 1169 N N . TYR A 1 147 ? 0.075 3.906 14.123 1.00 85.62 147 TYR A N 1
ATOM 1170 C CA . TYR A 1 147 ? -0.147 3.583 15.535 1.00 85.62 147 TYR A CA 1
ATOM 1171 C C . TYR A 1 147 ? -0.849 4.708 16.317 1.00 85.62 147 TYR A C 1
ATOM 1173 O O . TYR A 1 147 ? -1.646 4.435 17.214 1.00 85.62 147 TYR A O 1
ATOM 1181 N N . ASP A 1 148 ? -0.611 5.960 15.916 1.00 88.12 148 ASP A N 1
ATOM 1182 C CA . ASP A 1 148 ? -1.203 7.154 16.524 1.00 88.12 148 ASP A CA 1
ATOM 1183 C C . ASP A 1 148 ? -2.681 7.374 16.160 1.00 88.12 148 ASP A C 1
ATOM 1185 O O . ASP A 1 148 ? -3.324 8.249 16.739 1.00 88.12 148 ASP A O 1
ATOM 1189 N N . LEU A 1 149 ? -3.246 6.610 15.214 1.00 93.62 149 LEU A N 1
ATOM 1190 C CA . LEU A 1 149 ? -4.651 6.743 14.831 1.00 93.62 149 LEU A CA 1
ATOM 1191 C C . LEU A 1 149 ? -5.567 6.245 15.967 1.00 93.62 149 LEU A C 1
ATOM 1193 O O . LEU A 1 149 ? -5.584 5.042 16.260 1.00 93.62 149 LEU A O 1
ATOM 1197 N N . PRO A 1 150 ? -6.423 7.107 16.552 1.00 93.25 150 PRO A N 1
ATOM 1198 C CA . PRO A 1 150 ? -7.374 6.668 17.562 1.00 93.25 150 PRO A CA 1
ATOM 1199 C C . PRO A 1 150 ? -8.385 5.678 16.976 1.00 93.25 150 PRO A C 1
ATOM 1201 O O . PRO A 1 150 ? -8.937 5.883 15.891 1.00 93.25 150 PRO A O 1
ATOM 1204 N N . ILE A 1 151 ? -8.728 4.626 17.725 1.00 94.75 151 ILE A N 1
ATOM 1205 C CA . ILE A 1 151 ? -9.704 3.615 17.269 1.00 94.75 151 ILE A CA 1
ATOM 1206 C C . ILE A 1 151 ? -11.054 4.239 16.890 1.00 94.75 151 ILE A C 1
ATOM 1208 O O . ILE A 1 151 ? -11.711 3.768 15.957 1.00 94.75 151 ILE A O 1
ATOM 1212 N N . ALA A 1 152 ? -11.475 5.294 17.594 1.00 93.50 152 ALA A N 1
ATOM 1213 C CA . ALA A 1 152 ? -12.711 6.015 17.298 1.00 93.50 152 ALA A CA 1
ATOM 1214 C C . ALA A 1 152 ? -12.720 6.643 15.889 1.00 93.50 152 ALA A C 1
ATOM 1216 O O . ALA A 1 152 ? -13.787 6.772 15.285 1.00 93.50 152 ALA A O 1
ATOM 1217 N N . GLU A 1 153 ? -11.547 6.976 15.345 1.00 95.25 153 GLU A N 1
ATOM 1218 C CA . GLU A 1 153 ? -11.381 7.620 14.039 1.00 95.25 153 GLU A CA 1
ATOM 1219 C C . GLU A 1 153 ? -11.237 6.615 12.891 1.00 95.25 153 GLU A C 1
ATOM 1221 O O . GLU A 1 153 ? -11.525 6.958 11.745 1.00 95.25 153 GLU A O 1
ATOM 1226 N N . LEU A 1 154 ? -10.917 5.344 13.175 1.00 96.38 154 LEU A N 1
ATOM 1227 C CA . LEU A 1 154 ? -10.689 4.309 12.157 1.00 96.38 154 LEU A CA 1
ATOM 1228 C C . LEU A 1 154 ? -11.794 4.248 11.093 1.00 96.38 154 LEU A C 1
ATOM 1230 O O . LEU A 1 154 ? -11.514 4.116 9.902 1.00 96.38 154 LEU A O 1
ATOM 1234 N N . LYS A 1 155 ? -13.066 4.358 11.495 1.00 97.00 155 LYS A N 1
ATOM 1235 C CA . LYS A 1 155 ? -14.187 4.328 10.544 1.00 97.00 155 LYS A CA 1
ATOM 1236 C C . LYS A 1 155 ? -14.151 5.515 9.577 1.00 97.00 155 LYS A C 1
ATOM 1238 O O . LYS A 1 155 ? -14.409 5.329 8.390 1.00 97.00 155 LYS A O 1
ATOM 1243 N N . GLN A 1 156 ? -13.862 6.709 10.084 1.00 98.06 156 GLN A N 1
ATOM 1244 C CA . GLN A 1 156 ? -13.773 7.921 9.277 1.00 98.06 156 GLN A CA 1
ATOM 1245 C C . GLN A 1 156 ? -12.551 7.869 8.356 1.00 98.06 156 GLN A C 1
ATOM 1247 O O . GLN A 1 156 ? -12.666 8.184 7.177 1.00 98.06 156 GLN A O 1
ATOM 1252 N N . THR A 1 157 ? -11.417 7.379 8.852 1.00 98.25 157 THR A N 1
ATOM 1253 C CA . THR A 1 157 ? -10.209 7.174 8.046 1.00 98.25 157 THR A CA 1
ATOM 1254 C C . THR A 1 157 ? -10.450 6.200 6.896 1.00 98.25 157 THR A C 1
ATOM 1256 O O . THR A 1 157 ? -10.080 6.480 5.761 1.00 98.25 157 THR A O 1
ATOM 1259 N N . ILE A 1 158 ? -11.133 5.074 7.144 1.00 98.44 158 ILE A N 1
ATOM 1260 C CA . ILE A 1 158 ? -11.520 4.133 6.079 1.00 98.44 158 ILE A CA 1
ATOM 1261 C C . ILE A 1 158 ? -12.409 4.820 5.038 1.00 98.44 158 ILE A C 1
ATOM 1263 O O . ILE A 1 158 ? -12.241 4.577 3.846 1.00 98.44 158 ILE A O 1
ATOM 1267 N N . GLN A 1 159 ? -13.338 5.679 5.463 1.00 98.44 159 GLN A N 1
ATOM 1268 C CA . GLN A 1 159 ? -14.173 6.431 4.530 1.00 98.44 159 GLN A CA 1
ATOM 1269 C C . GLN A 1 159 ? -13.332 7.378 3.660 1.00 98.44 159 GLN A C 1
ATOM 1271 O O . GLN A 1 159 ? -13.511 7.384 2.447 1.00 98.44 159 GLN A O 1
ATOM 1276 N N . HIS A 1 160 ? -12.376 8.099 4.246 1.00 98.44 160 HIS A N 1
ATOM 1277 C CA . HIS A 1 160 ? -11.487 8.986 3.493 1.00 98.44 160 HIS A CA 1
ATOM 1278 C C . HIS A 1 160 ? -10.637 8.206 2.476 1.00 98.44 160 HIS A C 1
ATOM 1280 O O . HIS A 1 160 ? -10.578 8.572 1.307 1.00 98.44 160 HIS A O 1
ATOM 1286 N N . VAL A 1 161 ? -10.093 7.048 2.865 1.00 98.44 161 VAL A N 1
ATOM 1287 C CA . VAL A 1 161 ? -9.394 6.144 1.934 1.00 98.44 161 VAL A CA 1
ATOM 1288 C C . VAL A 1 161 ? -10.309 5.698 0.787 1.00 98.44 161 VAL A C 1
ATOM 1290 O O . VAL A 1 161 ? -9.873 5.556 -0.353 1.00 98.44 161 VAL A O 1
ATOM 1293 N N . GLN A 1 162 ? -11.596 5.469 1.049 1.00 98.31 162 GLN A N 1
ATOM 1294 C CA . GLN A 1 162 ? -12.555 5.108 0.003 1.00 98.31 162 GLN A CA 1
ATOM 1295 C C . GLN A 1 162 ? -12.874 6.267 -0.947 1.00 98.31 162 GLN A C 1
ATOM 1297 O O . GLN A 1 162 ? -13.094 6.011 -2.133 1.00 98.31 162 GLN A O 1
ATOM 1302 N N . GLU A 1 163 ? -12.883 7.500 -0.445 1.00 98.31 163 GLU A N 1
ATOM 1303 C CA . GLU A 1 163 ? -13.054 8.724 -1.231 1.00 98.31 163 GLU A CA 1
ATOM 1304 C C . GLU A 1 163 ? -11.837 8.959 -2.143 1.00 98.31 163 GLU A C 1
ATOM 1306 O O . GLU A 1 163 ? -12.011 9.071 -3.358 1.00 98.31 163 GLU A O 1
ATOM 1311 N N . GLU A 1 164 ? -10.615 8.873 -1.608 1.00 98.25 164 GLU A N 1
ATOM 1312 C CA . GLU A 1 164 ? -9.365 8.927 -2.390 1.00 98.25 164 GLU A CA 1
ATOM 1313 C C . GLU A 1 164 ? -9.311 7.813 -3.448 1.00 98.25 164 GLU A C 1
ATOM 1315 O O . GLU A 1 164 ? -9.026 8.040 -4.625 1.00 98.25 164 GLU A O 1
ATOM 1320 N N . ASN A 1 165 ? -9.713 6.595 -3.076 1.00 98.44 165 ASN A N 1
ATOM 1321 C CA . ASN A 1 165 ? -9.818 5.485 -4.020 1.00 98.44 165 ASN A CA 1
ATOM 1322 C C . ASN A 1 165 ? -10.831 5.750 -5.140 1.00 98.44 165 ASN A C 1
ATOM 1324 O O . ASN A 1 165 ? -10.665 5.234 -6.247 1.00 98.44 165 ASN A O 1
ATOM 1328 N N . ALA A 1 166 ? -11.930 6.455 -4.859 1.00 98.06 166 ALA A N 1
ATOM 1329 C CA . ALA A 1 166 ? -12.913 6.797 -5.880 1.00 98.06 166 ALA A CA 1
ATOM 1330 C C . ALA A 1 166 ? -12.308 7.770 -6.898 1.00 98.06 166 ALA A C 1
ATOM 1332 O O . ALA A 1 166 ? -12.407 7.498 -8.092 1.00 98.06 166 ALA A O 1
ATOM 1333 N N . ALA A 1 167 ? -11.600 8.803 -6.432 1.00 96.94 167 ALA A N 1
ATOM 1334 C CA . ALA A 1 167 ? -10.877 9.735 -7.295 1.00 96.94 167 ALA A CA 1
ATOM 1335 C C . ALA A 1 167 ? -9.813 9.019 -8.146 1.00 96.94 167 ALA A C 1
ATOM 1337 O O . ALA A 1 167 ? -9.768 9.198 -9.363 1.00 96.94 167 ALA A O 1
ATOM 1338 N N . PHE A 1 168 ? -9.025 8.121 -7.545 1.00 96.69 168 PHE A N 1
ATOM 1339 C CA . PHE A 1 168 ? -8.049 7.315 -8.283 1.00 96.69 168 PHE A CA 1
ATOM 1340 C C . PHE A 1 168 ? -8.714 6.482 -9.390 1.00 96.69 168 PHE A C 1
ATOM 1342 O O . PHE A 1 168 ? -8.250 6.474 -10.526 1.00 96.69 168 PHE A O 1
ATOM 1349 N N . LYS A 1 169 ? -9.833 5.806 -9.095 1.00 97.62 169 LYS A N 1
ATOM 1350 C CA . LYS A 1 169 ? -10.562 4.964 -10.065 1.00 97.62 169 LYS A CA 1
ATOM 1351 C C . LYS A 1 169 ? -11.121 5.742 -11.257 1.00 97.62 169 LYS A C 1
ATOM 1353 O O . LYS A 1 169 ? -11.301 5.146 -12.316 1.00 97.62 169 LYS A O 1
ATOM 1358 N N . GLU A 1 170 ? -11.414 7.033 -11.105 1.00 96.69 170 GLU A N 1
ATOM 1359 C CA . GLU A 1 170 ? -11.854 7.878 -12.224 1.00 96.69 170 GLU A CA 1
ATOM 1360 C C . GLU A 1 170 ? -10.735 8.099 -13.250 1.00 96.69 170 GLU A C 1
ATOM 1362 O O . GLU A 1 170 ? -11.003 8.167 -14.450 1.00 96.69 170 GLU A O 1
ATOM 1367 N N . LEU A 1 171 ? -9.483 8.162 -12.788 1.00 94.88 171 LEU A N 1
ATOM 1368 C CA . LEU A 1 171 ? -8.297 8.356 -13.626 1.00 94.88 171 LEU A CA 1
ATOM 1369 C C . LEU A 1 171 ? -7.662 7.025 -14.070 1.00 94.88 171 LEU A C 1
ATOM 1371 O O . LEU A 1 171 ? -7.077 6.942 -15.151 1.00 94.88 171 LEU A O 1
ATOM 1375 N N . HIS A 1 172 ? -7.807 5.982 -13.250 1.00 94.06 172 HIS A N 1
ATOM 1376 C CA . HIS A 1 172 ? -7.110 4.699 -13.353 1.00 94.06 172 HIS A CA 1
ATOM 1377 C C . HIS A 1 172 ? -8.068 3.515 -13.094 1.00 94.06 172 HIS A C 1
ATOM 1379 O O . HIS A 1 172 ? -7.987 2.874 -12.039 1.00 94.06 172 HIS A O 1
ATOM 1385 N N . PRO A 1 173 ? -9.002 3.209 -14.014 1.00 87.62 173 PRO A N 1
ATOM 1386 C CA . PRO A 1 173 ? -10.024 2.179 -13.804 1.00 87.62 173 PRO A CA 1
ATOM 1387 C C . PRO A 1 173 ? -9.471 0.754 -13.593 1.00 87.62 173 PRO A C 1
ATOM 1389 O O . PRO A 1 173 ? -8.454 0.360 -14.215 1.00 87.62 173 PRO A O 1
#

Radius of gyration: 23.61 Å; chains: 1; bounding box: 96×44×44 Å

pLDDT: mean 88.76, std 18.03, range [39.91, 98.88]